Protein AF-A0A8J3T6K2-F1 (afdb_monomer_lite)

pLDDT: mean 80.46, std 13.15, range [42.28, 91.75]

InterPro domains:
  IPR002160 Proteinase inhibitor I3, Kunitz legume [PS00283] (24-40)
  IPR028974 TSP type-3 repeat [SSF103647] (9-64)

Radius of gyration: 14.61 Å; chains: 1; bounding box: 31×34×40 Å

Sequence (71 aa):
MSGGFTVTTDYYDTDNDGVTDAQLIDADGDHVADEERYDVNGDGVTDVVYLDLNGDGVSDYTEYAGPFPTA

Organism: NCBI:txid1367882

Structure (mmCIF, N/CA/C/O backbone):
data_AF-A0A8J3T6K2-F1
#
_entry.id   AF-A0A8J3T6K2-F1
#
loop_
_atom_site.group_PDB
_atom_site.id
_atom_site.type_symbol
_atom_site.label_atom_id
_atom_site.label_alt_id
_atom_site.label_comp_id
_atom_site.label_asym_id
_atom_site.label_entity_id
_atom_site.label_seq_id
_atom_site.pdbx_PDB_ins_code
_atom_site.Cartn_x
_atom_site.Cartn_y
_atom_site.Cartn_z
_atom_site.occupancy
_atom_site.B_iso_or_equiv
_atom_site.auth_seq_id
_atom_site.auth_comp_id
_atom_site.auth_asym_id
_atom_site.auth_atom_id
_atom_site.pdbx_PDB_model_num
ATOM 1 N N . MET A 1 1 ? 15.123 -26.785 4.209 1.00 42.28 1 MET A N 1
ATOM 2 C CA . MET A 1 1 ? 15.151 -25.338 4.492 1.00 42.28 1 MET A CA 1
ATOM 3 C C . MET A 1 1 ? 13.856 -24.791 3.923 1.00 42.28 1 MET A C 1
ATOM 5 O O . MET A 1 1 ? 13.727 -24.757 2.712 1.00 42.28 1 MET A O 1
ATOM 9 N N . SER A 1 2 ? 12.848 -24.576 4.770 1.00 48.47 2 SER A N 1
ATOM 10 C CA . SER A 1 2 ? 11.523 -24.107 4.347 1.00 48.47 2 SER A CA 1
ATOM 11 C C . SER A 1 2 ? 11.542 -22.586 4.434 1.00 48.47 2 SER A C 1
ATOM 13 O O . SER A 1 2 ? 11.270 -22.049 5.502 1.00 48.47 2 SER A O 1
ATOM 15 N N . GLY A 1 3 ? 11.975 -21.909 3.369 1.00 53.38 3 GLY A N 1
ATOM 16 C CA . GLY A 1 3 ? 11.749 -20.470 3.233 1.00 53.38 3 GLY A CA 1
ATOM 17 C C . GLY A 1 3 ? 10.254 -20.287 3.029 1.00 53.38 3 GLY A C 1
ATOM 18 O O . GLY A 1 3 ? 9.741 -20.620 1.965 1.00 53.38 3 GL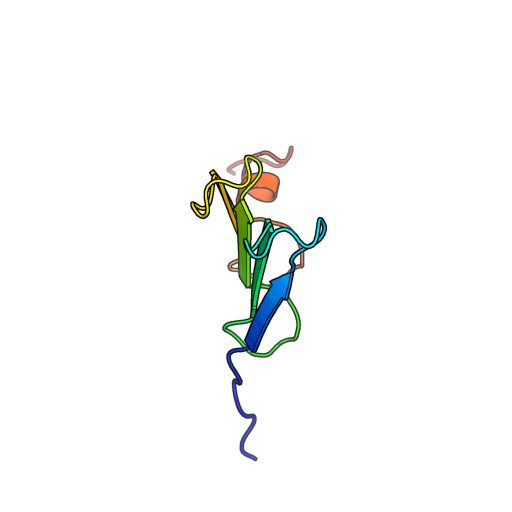Y A O 1
ATOM 19 N N . GLY A 1 4 ? 9.540 -19.948 4.098 1.00 58.03 4 GLY A N 1
ATOM 20 C CA . GLY A 1 4 ? 8.102 -19.743 4.044 1.00 58.03 4 GLY A CA 1
ATOM 21 C C . GLY A 1 4 ? 7.823 -18.425 3.347 1.00 58.03 4 GLY A C 1
ATOM 22 O O . GLY A 1 4 ? 7.940 -17.389 3.985 1.00 58.03 4 GLY A O 1
ATOM 23 N N . PHE A 1 5 ? 7.462 -18.498 2.067 1.00 66.94 5 PHE A N 1
ATOM 24 C CA . PHE A 1 5 ? 6.697 -17.468 1.371 1.00 66.94 5 PHE A CA 1
ATOM 25 C C . PHE A 1 5 ? 5.468 -17.175 2.232 1.00 66.94 5 PHE A C 1
ATOM 27 O O . PHE A 1 5 ? 4.557 -18.004 2.335 1.00 66.94 5 PHE A O 1
ATOM 34 N N . THR A 1 6 ? 5.531 -16.090 2.991 1.00 77.62 6 THR A N 1
ATOM 35 C CA . THR A 1 6 ? 4.462 -15.698 3.898 1.00 77.62 6 THR A CA 1
ATOM 36 C C . THR A 1 6 ? 3.823 -14.500 3.254 1.00 77.62 6 THR A C 1
ATOM 38 O O . THR A 1 6 ? 4.387 -13.421 3.332 1.00 77.62 6 THR A O 1
ATOM 41 N N . VAL A 1 7 ? 2.663 -14.710 2.634 1.00 84.75 7 VAL A N 1
ATOM 42 C CA . VAL A 1 7 ? 1.850 -13.589 2.174 1.00 84.75 7 VAL A CA 1
ATOM 43 C C . VAL A 1 7 ? 1.482 -12.774 3.409 1.00 84.75 7 VAL A C 1
ATOM 45 O O . VAL A 1 7 ? 0.819 -13.307 4.311 1.00 84.75 7 VAL A O 1
ATOM 48 N N . THR A 1 8 ? 1.918 -11.523 3.476 1.00 86.81 8 THR A N 1
ATOM 49 C CA . THR A 1 8 ? 1.479 -10.586 4.508 1.00 86.81 8 THR A CA 1
ATOM 50 C C . THR A 1 8 ? 0.502 -9.584 3.910 1.00 86.81 8 THR A C 1
ATOM 52 O O . THR A 1 8 ? 0.429 -9.349 2.703 1.00 86.81 8 THR A O 1
ATOM 55 N N . THR A 1 9 ? -0.367 -9.062 4.765 1.00 90.69 9 THR A N 1
ATOM 56 C CA . THR A 1 9 ? -1.285 -7.998 4.382 1.00 90.69 9 THR A CA 1
ATOM 57 C C . THR A 1 9 ? -1.423 -7.057 5.557 1.00 90.69 9 THR A C 1
ATOM 59 O O . THR A 1 9 ? -1.954 -7.446 6.601 1.00 90.69 9 THR A O 1
ATOM 62 N N . ASP A 1 10 ? -0.950 -5.836 5.370 1.00 89.69 10 ASP A N 1
ATOM 63 C CA . ASP A 1 10 ? -1.012 -4.772 6.355 1.00 89.69 10 ASP A CA 1
ATOM 64 C C . ASP A 1 10 ? -2.134 -3.802 5.990 1.00 89.69 10 ASP A C 1
ATOM 66 O O . ASP A 1 10 ? -2.324 -3.449 4.828 1.00 89.69 10 ASP A O 1
ATOM 70 N N . TYR A 1 11 ? -2.902 -3.400 7.000 1.00 90.19 11 TYR A N 1
ATOM 71 C CA . TYR A 1 11 ? -4.025 -2.478 6.868 1.00 90.19 11 TYR A CA 1
ATOM 72 C C . TYR A 1 11 ? -3.725 -1.236 7.693 1.00 90.19 11 TYR A C 1
ATOM 74 O O . TYR A 1 11 ? -3.374 -1.335 8.873 1.00 90.19 11 TYR A O 1
ATOM 82 N N . TYR A 1 12 ? -3.901 -0.078 7.078 1.00 89.44 12 TYR A N 1
ATOM 83 C CA . TYR A 1 12 ? -3.703 1.218 7.693 1.00 89.44 12 TYR A CA 1
ATOM 84 C C . TYR A 1 12 ? -5.012 1.989 7.652 1.00 89.44 12 TYR A C 1
ATOM 86 O O . TYR A 1 12 ? -5.605 2.187 6.597 1.00 89.44 12 TYR A O 1
ATOM 94 N N . ASP A 1 13 ? -5.427 2.407 8.835 1.00 88.25 13 ASP A N 1
ATOM 95 C CA . ASP A 1 13 ? -6.524 3.329 9.087 1.00 88.25 13 ASP A CA 1
ATOM 96 C C . ASP A 1 13 ? -5.871 4.541 9.766 1.00 88.25 13 ASP A C 1
ATOM 98 O O . ASP A 1 13 ? -5.432 4.474 10.922 1.00 88.25 13 ASP A O 1
ATOM 102 N N . THR A 1 14 ? -5.634 5.580 8.972 1.00 86.00 14 THR A N 1
ATOM 103 C CA . THR A 1 14 ? -4.843 6.758 9.336 1.00 86.00 14 THR A CA 1
ATOM 104 C C . THR A 1 14 ? -5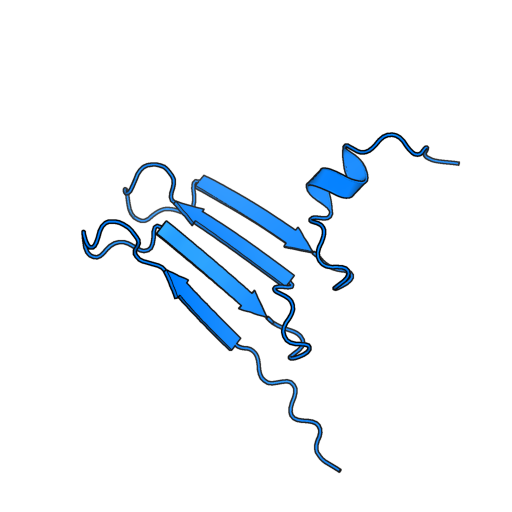.673 7.832 10.017 1.00 86.00 14 THR A C 1
ATOM 106 O O . THR A 1 14 ? -5.115 8.606 10.803 1.00 86.00 14 THR A O 1
ATOM 109 N N . ASP A 1 15 ? -6.980 7.875 9.761 1.00 86.44 15 ASP A N 1
ATOM 110 C CA . ASP A 1 15 ? -7.898 8.832 10.375 1.00 86.44 15 ASP A CA 1
ATOM 111 C C . ASP A 1 15 ? -8.769 8.233 11.500 1.00 86.44 15 ASP A C 1
ATOM 113 O O . ASP A 1 15 ? -9.404 8.977 12.257 1.00 86.44 15 ASP A O 1
ATOM 117 N N . ASN A 1 16 ? -8.678 6.916 11.706 1.00 86.06 16 ASN A N 1
ATOM 118 C CA . ASN A 1 16 ? -9.374 6.143 12.726 1.00 86.06 16 ASN A CA 1
ATOM 119 C C . ASN A 1 16 ? -10.901 6.189 12.612 1.00 86.06 16 ASN A C 1
ATOM 121 O O . ASN A 1 16 ? -11.602 6.132 13.634 1.00 86.06 16 ASN A O 1
ATOM 125 N N . ASP A 1 17 ? -11.423 6.270 11.391 1.00 84.94 17 ASP A N 1
ATOM 126 C CA . ASP A 1 17 ? -12.858 6.228 11.126 1.00 84.94 17 ASP A CA 1
ATOM 127 C C . ASP A 1 17 ? -13.429 4.791 11.050 1.00 84.94 17 ASP A C 1
ATOM 129 O O . ASP A 1 17 ? -14.649 4.593 11.128 1.00 84.94 17 ASP A O 1
ATOM 133 N N . GLY A 1 18 ? -12.551 3.780 11.025 1.00 85.12 18 GLY A N 1
ATOM 134 C CA . GLY A 1 18 ? -12.897 2.362 10.940 1.00 85.12 18 GLY A CA 1
ATOM 135 C C . GLY A 1 18 ? -12.958 1.807 9.513 1.00 85.12 18 GLY A C 1
ATOM 136 O O . GLY A 1 18 ? -13.312 0.633 9.343 1.00 85.12 18 GLY A O 1
ATOM 137 N N . VAL A 1 19 ? -12.614 2.616 8.516 1.00 86.12 19 VAL A N 1
ATOM 138 C CA . VAL A 1 19 ? -12.365 2.252 7.123 1.00 86.12 19 VAL A CA 1
ATOM 139 C C . VAL A 1 19 ? -10.853 2.123 6.904 1.00 86.12 19 VAL A C 1
ATOM 141 O O . VAL A 1 19 ? -10.034 2.667 7.634 1.00 86.12 19 VAL A O 1
ATOM 144 N N . THR A 1 20 ? -10.448 1.276 5.959 1.00 88.19 20 THR A N 1
ATOM 145 C CA . THR A 1 20 ? -9.028 1.118 5.621 1.00 88.19 20 THR A CA 1
ATOM 146 C C . THR A 1 20 ? -8.644 2.138 4.561 1.00 88.19 20 THR A C 1
ATOM 148 O O . THR A 1 20 ? -9.050 1.983 3.414 1.00 88.19 20 THR A O 1
ATOM 151 N N . ASP A 1 21 ? -7.793 3.092 4.925 1.00 88.62 21 ASP A N 1
ATOM 152 C CA . ASP A 1 21 ? -7.215 4.068 3.997 1.00 88.62 21 ASP A CA 1
ATOM 153 C C . ASP A 1 21 ? -6.172 3.444 3.073 1.00 88.62 21 ASP A C 1
ATOM 155 O O . ASP A 1 21 ? -6.064 3.818 1.907 1.00 88.62 21 ASP A O 1
ATOM 159 N N . ALA A 1 22 ? -5.367 2.509 3.591 1.00 90.12 22 ALA A N 1
ATOM 160 C CA . ALA A 1 22 ? -4.341 1.840 2.802 1.00 90.12 22 ALA A CA 1
ATOM 161 C C . ALA A 1 22 ? -4.183 0.358 3.148 1.00 90.12 22 ALA A C 1
ATOM 163 O O . ALA A 1 22 ? -4.210 -0.038 4.313 1.00 90.12 22 ALA A O 1
ATOM 164 N N . GLN A 1 23 ? -3.963 -0.463 2.128 1.00 91.75 23 GLN A N 1
ATOM 165 C CA . GLN A 1 23 ? -3.656 -1.881 2.258 1.00 91.75 23 GLN A CA 1
ATOM 166 C C . GLN A 1 23 ? -2.368 -2.184 1.494 1.00 91.75 23 GLN A C 1
ATOM 168 O O . GLN A 1 23 ? -2.282 -1.877 0.310 1.00 91.75 23 GLN A O 1
ATOM 173 N N . LEU A 1 24 ? -1.398 -2.809 2.159 1.00 90.69 24 LEU A N 1
ATOM 174 C CA . LEU A 1 24 ? -0.139 -3.257 1.565 1.00 90.69 24 LEU A CA 1
ATOM 175 C C . LEU A 1 24 ? -0.112 -4.781 1.581 1.00 90.69 24 LEU A C 1
ATOM 177 O O . LEU A 1 24 ? -0.363 -5.393 2.619 1.00 90.69 24 LEU A O 1
ATOM 181 N N . ILE A 1 25 ? 0.154 -5.389 0.433 1.00 90.06 25 ILE A N 1
ATOM 182 C CA . ILE A 1 25 ? 0.202 -6.835 0.249 1.00 90.06 25 ILE A CA 1
ATOM 183 C C . ILE A 1 25 ? 1.608 -7.179 -0.223 1.00 90.06 25 ILE A C 1
ATOM 185 O O . ILE A 1 25 ? 1.994 -6.809 -1.324 1.00 90.06 25 ILE A O 1
ATOM 189 N N . ASP A 1 26 ? 2.340 -7.903 0.612 1.00 88.62 26 ASP A N 1
ATOM 190 C CA . ASP A 1 26 ? 3.572 -8.590 0.233 1.00 88.62 26 ASP A CA 1
ATOM 191 C C . ASP A 1 26 ? 3.158 -10.033 -0.051 1.00 88.62 26 ASP A C 1
ATOM 193 O O . ASP A 1 26 ? 2.846 -10.813 0.858 1.00 88.62 26 ASP A O 1
ATOM 197 N N . ALA A 1 27 ? 2.988 -10.343 -1.331 1.00 86.06 27 ALA A N 1
ATOM 198 C CA . ALA A 1 27 ? 2.653 -11.677 -1.765 1.00 86.06 27 ALA A CA 1
ATOM 199 C C . ALA A 1 27 ? 3.885 -12.567 -1.670 1.00 86.06 27 ALA A C 1
ATOM 201 O O . ALA A 1 27 ? 3.718 -13.716 -1.265 1.00 86.06 27 ALA A O 1
ATOM 202 N N . ASP A 1 28 ? 5.080 -12.075 -2.009 1.00 85.56 28 ASP A N 1
ATOM 203 C CA . ASP A 1 28 ? 6.257 -12.921 -2.172 1.00 85.56 28 ASP A CA 1
ATOM 204 C C . ASP A 1 28 ? 7.116 -13.210 -0.925 1.00 85.56 28 ASP A C 1
ATOM 206 O O . ASP A 1 28 ? 7.901 -14.173 -0.879 1.00 85.56 28 ASP A O 1
ATOM 210 N N . GLY A 1 29 ? 6.817 -12.499 0.154 1.00 84.69 29 GLY A N 1
ATOM 211 C CA . GLY A 1 29 ? 7.446 -12.595 1.459 1.00 84.69 29 GLY A CA 1
ATOM 212 C C . GLY A 1 29 ? 8.842 -11.979 1.504 1.00 84.69 29 GLY A C 1
ATOM 213 O O . GLY A 1 29 ? 9.648 -12.391 2.354 1.00 84.69 29 GLY A O 1
ATOM 214 N N . ASP A 1 30 ? 9.172 -11.066 0.591 1.00 84.62 30 ASP A N 1
ATOM 215 C CA . ASP A 1 30 ? 10.460 -10.378 0.551 1.00 84.62 30 ASP A CA 1
ATOM 216 C C . ASP A 1 30 ? 10.509 -9.095 1.406 1.00 84.62 30 ASP A C 1
ATOM 218 O O . ASP A 1 30 ? 11.598 -8.557 1.636 1.00 84.62 30 ASP A O 1
ATOM 222 N N . HIS A 1 31 ? 9.388 -8.730 2.040 1.00 83.06 31 HIS A N 1
ATOM 223 C CA . HIS A 1 31 ? 9.160 -7.507 2.820 1.00 83.06 31 HIS A CA 1
ATOM 224 C C . HIS A 1 31 ? 9.047 -6.221 1.982 1.00 83.06 31 HIS A C 1
ATOM 226 O O . HIS A 1 31 ? 9.157 -5.122 2.541 1.00 83.06 31 HIS A O 1
ATOM 232 N N . VAL A 1 32 ? 8.818 -6.341 0.678 1.00 84.25 32 VAL A N 1
ATOM 233 C CA . VAL A 1 32 ? 8.382 -5.286 -0.238 1.00 84.25 32 VAL A CA 1
ATOM 234 C C . VAL A 1 32 ? 6.918 -5.554 -0.596 1.00 84.25 32 VAL A C 1
ATOM 236 O O . VAL A 1 32 ? 6.471 -6.692 -0.672 1.00 84.25 32 VAL A O 1
ATOM 239 N N . ALA A 1 33 ? 6.119 -4.497 -0.723 1.00 86.94 33 ALA A N 1
ATOM 240 C CA . ALA A 1 33 ? 4.718 -4.658 -1.087 1.00 86.94 33 ALA A CA 1
ATOM 241 C C . ALA A 1 33 ? 4.593 -4.830 -2.607 1.00 86.94 33 ALA A C 1
ATOM 243 O O . ALA A 1 33 ? 4.866 -3.892 -3.349 1.00 86.94 33 ALA A O 1
ATOM 244 N N . ASP A 1 34 ? 4.114 -5.991 -3.049 1.00 88.75 34 ASP A N 1
ATOM 245 C CA . ASP A 1 34 ? 3.762 -6.255 -4.449 1.00 88.75 34 ASP A CA 1
ATOM 246 C C . ASP A 1 34 ? 2.521 -5.459 -4.893 1.00 88.75 34 ASP A C 1
ATOM 248 O O . ASP A 1 34 ? 2.345 -5.131 -6.069 1.00 88.75 34 ASP A O 1
ATOM 252 N N . GLU A 1 35 ? 1.607 -5.185 -3.957 1.00 90.38 35 GLU A N 1
ATOM 253 C CA . GLU A 1 35 ? 0.369 -4.455 -4.221 1.00 90.38 35 GLU A CA 1
ATOM 254 C C . GLU A 1 35 ? 0.035 -3.487 -3.079 1.00 90.38 35 GLU A C 1
ATOM 256 O O . GLU A 1 35 ? -0.097 -3.877 -1.918 1.00 90.38 35 GLU A O 1
ATOM 261 N N . GLU A 1 36 ? -0.181 -2.221 -3.430 1.00 91.12 36 GLU A N 1
ATOM 262 C CA . GLU A 1 36 ? -0.654 -1.181 -2.519 1.00 91.12 36 GLU A CA 1
ATOM 263 C C . GLU A 1 36 ? -2.017 -0.673 -2.987 1.00 91.12 36 GLU A C 1
ATOM 265 O O . GLU A 1 36 ? -2.196 -0.278 -4.140 1.00 91.12 36 GLU A O 1
ATOM 270 N N . ARG A 1 37 ? -2.998 -0.646 -2.093 1.00 91.62 37 ARG A N 1
ATOM 271 C CA . ARG A 1 37 ? -4.343 -0.129 -2.357 1.00 91.62 37 ARG A CA 1
ATOM 272 C C . ARG A 1 37 ? -4.617 1.054 -1.459 1.00 91.62 37 ARG A C 1
ATOM 274 O O . ARG A 1 37 ? -4.308 0.985 -0.277 1.00 91.62 37 ARG A O 1
ATOM 281 N N . TYR A 1 38 ? -5.257 2.081 -2.002 1.00 90.12 38 TYR A N 1
ATOM 282 C CA . TYR A 1 38 ? -5.641 3.276 -1.264 1.00 90.12 38 TYR A CA 1
ATOM 283 C C . TYR A 1 38 ? -7.121 3.592 -1.465 1.00 90.12 38 TYR A C 1
ATOM 285 O O . TYR A 1 38 ? -7.585 3.660 -2.605 1.00 90.12 38 TYR A O 1
ATOM 293 N N . ASP A 1 39 ? -7.838 3.799 -0.367 1.00 88.75 39 ASP A N 1
ATOM 294 C CA . ASP A 1 39 ? -9.137 4.470 -0.331 1.00 88.75 39 ASP A CA 1
ATOM 295 C C . ASP A 1 39 ? -8.876 5.933 0.039 1.00 88.75 39 ASP A C 1
ATOM 297 O O . ASP A 1 39 ? -8.463 6.254 1.148 1.00 88.75 39 ASP A O 1
ATOM 301 N N . VAL A 1 40 ? -9.003 6.826 -0.937 1.00 87.31 40 VAL A N 1
ATOM 302 C CA . VAL A 1 40 ? -8.661 8.245 -0.770 1.00 87.31 40 VAL A CA 1
ATOM 303 C C . VAL A 1 40 ? -9.872 9.033 -0.276 1.00 87.31 40 VAL A C 1
ATOM 305 O O . VAL A 1 40 ? -9.729 10.149 0.232 1.00 87.31 40 VAL A O 1
ATOM 308 N N . ASN A 1 41 ? -11.069 8.488 -0.475 1.00 88.25 41 ASN A N 1
ATOM 3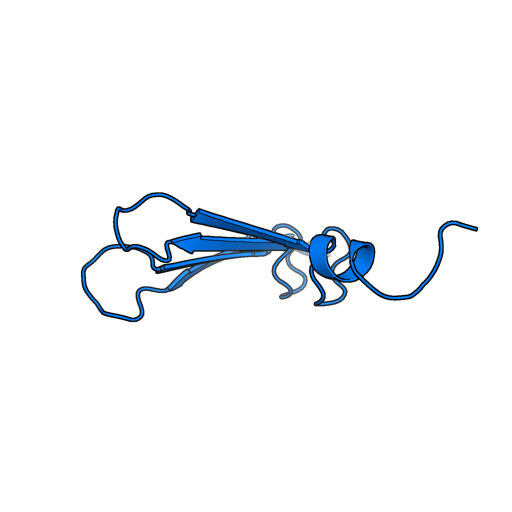09 C CA . ASN A 1 41 ? -12.322 9.173 -0.222 1.00 88.25 41 ASN A CA 1
ATOM 310 C C . ASN A 1 41 ? -13.046 8.668 1.048 1.00 88.25 41 ASN A C 1
ATOM 312 O O . ASN A 1 41 ? -13.973 9.347 1.502 1.00 88.25 41 ASN A O 1
ATOM 316 N N . GLY A 1 42 ? -12.588 7.554 1.630 1.00 86.25 42 GLY A N 1
ATOM 317 C CA . GLY A 1 42 ? -13.070 6.975 2.885 1.00 86.25 42 GLY A CA 1
ATOM 318 C C . GLY A 1 42 ? -14.432 6.285 2.760 1.00 86.25 42 GLY A C 1
ATOM 319 O O . GLY A 1 42 ? -15.193 6.231 3.728 1.00 86.25 42 GLY A O 1
ATOM 320 N N . ASP A 1 43 ? -14.815 5.816 1.569 1.00 87.00 43 ASP A N 1
ATOM 321 C CA . ASP A 1 43 ? -16.102 5.142 1.343 1.00 87.00 43 ASP A CA 1
ATOM 322 C C . ASP A 1 43 ? -16.047 3.614 1.516 1.00 87.00 43 ASP A C 1
ATOM 324 O O . ASP A 1 43 ? -17.078 2.933 1.425 1.00 87.00 43 ASP A O 1
ATOM 328 N N . GLY A 1 44 ? -14.867 3.075 1.818 1.00 84.56 44 GLY A N 1
ATOM 329 C CA . GLY A 1 44 ? -14.585 1.653 1.959 1.00 84.56 44 GLY A CA 1
ATOM 330 C C . GLY A 1 44 ? -14.287 0.948 0.642 1.00 84.56 44 GLY A C 1
ATOM 331 O O . GLY A 1 44 ? -14.223 -0.287 0.620 1.00 84.56 44 GLY A O 1
ATOM 332 N N . VAL A 1 45 ? -14.124 1.692 -0.452 1.00 86.81 45 VAL A N 1
ATOM 333 C CA . VAL A 1 45 ? -13.760 1.179 -1.768 1.00 86.81 45 VAL A CA 1
ATOM 334 C C . VAL A 1 45 ? -12.386 1.706 -2.154 1.00 86.81 45 VAL A C 1
ATOM 336 O O . VAL A 1 45 ? -12.084 2.886 -2.077 1.00 86.81 45 VAL A O 1
ATOM 339 N N . THR A 1 46 ? -11.534 0.807 -2.636 1.00 88.06 46 THR A N 1
ATOM 340 C CA . THR A 1 46 ? -10.230 1.196 -3.166 1.00 88.06 46 THR A CA 1
ATOM 341 C C . THR A 1 46 ? -10.380 2.115 -4.381 1.00 88.06 46 THR A C 1
ATOM 343 O O . THR A 1 46 ? -10.924 1.707 -5.411 1.00 88.06 46 THR A O 1
ATOM 346 N N . ASP A 1 47 ? -9.817 3.316 -4.279 1.00 88.75 47 ASP A N 1
ATOM 347 C CA . ASP A 1 47 ? -9.735 4.306 -5.352 1.00 88.75 47 ASP A CA 1
ATOM 348 C C . ASP A 1 47 ? -8.517 4.077 -6.252 1.00 88.75 47 ASP A C 1
ATOM 350 O O . ASP A 1 47 ? -8.587 4.238 -7.474 1.00 88.75 47 ASP A O 1
ATOM 354 N N . VAL A 1 48 ? -7.377 3.725 -5.649 1.00 88.88 48 VAL A N 1
ATOM 355 C CA . VAL A 1 48 ? -6.084 3.629 -6.336 1.00 88.88 48 VAL A CA 1
ATOM 356 C C . VAL A 1 48 ? -5.397 2.319 -5.984 1.00 88.88 48 VAL A C 1
ATOM 358 O O . VAL A 1 48 ? -5.382 1.915 -4.826 1.00 88.88 48 VAL A O 1
ATOM 361 N N . VAL A 1 49 ? -4.803 1.676 -6.989 1.00 89.31 49 VAL A N 1
ATOM 362 C CA . VAL A 1 49 ? -3.962 0.487 -6.824 1.00 89.31 49 VAL A CA 1
ATOM 363 C C . VAL A 1 49 ? -2.608 0.750 -7.471 1.00 89.31 49 VAL A C 1
ATOM 365 O O . VAL A 1 49 ? -2.554 1.126 -8.645 1.00 89.31 49 VAL A O 1
ATOM 368 N N . TYR A 1 50 ? -1.535 0.534 -6.721 1.00 88.56 50 TYR A N 1
ATOM 369 C CA . TYR A 1 50 ? -0.168 0.456 -7.219 1.00 88.56 50 TYR A CA 1
ATOM 370 C C . TYR A 1 50 ? 0.291 -0.999 -7.182 1.00 88.56 50 TYR A C 1
ATOM 372 O O . TYR A 1 50 ? -0.037 -1.735 -6.256 1.00 88.56 50 TYR A O 1
ATOM 380 N N . LEU A 1 51 ? 1.015 -1.407 -8.219 1.00 87.94 51 LEU A N 1
ATOM 381 C CA . LEU A 1 51 ? 1.596 -2.739 -8.342 1.00 87.94 51 LEU A CA 1
ATOM 382 C C . LEU A 1 51 ? 3.101 -2.580 -8.511 1.00 87.94 51 LEU A C 1
ATOM 384 O O . LEU A 1 51 ? 3.511 -1.714 -9.285 1.00 87.94 51 LEU A O 1
ATOM 388 N N . ASP A 1 52 ? 3.868 -3.395 -7.806 1.00 84.56 52 ASP A N 1
ATOM 389 C CA . ASP A 1 52 ? 5.306 -3.583 -7.975 1.00 84.56 52 ASP A CA 1
ATOM 390 C C . ASP A 1 52 ? 5.538 -5.077 -8.226 1.00 84.56 52 ASP A C 1
ATOM 392 O O . ASP A 1 52 ? 5.760 -5.865 -7.316 1.00 84.56 52 ASP A O 1
ATOM 396 N N . LEU A 1 53 ? 5.394 -5.501 -9.481 1.00 82.06 53 LEU A N 1
ATOM 397 C CA . LEU A 1 53 ? 5.489 -6.913 -9.860 1.00 82.06 53 LEU A CA 1
ATOM 398 C C . LEU A 1 53 ? 6.925 -7.450 -9.845 1.00 82.06 53 LEU A C 1
ATOM 400 O O . LEU A 1 53 ? 7.130 -8.643 -10.103 1.00 82.06 53 LE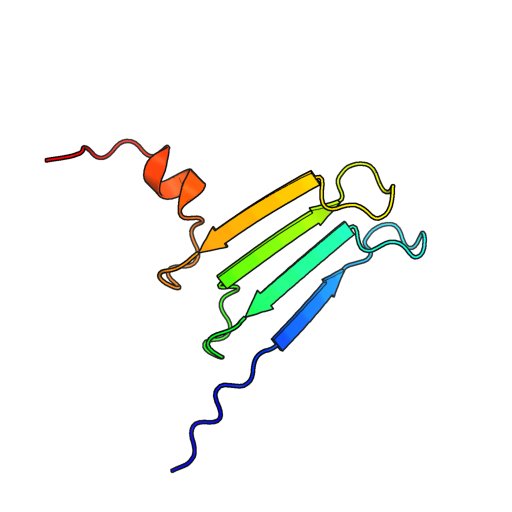U A O 1
ATOM 404 N N . ASN A 1 54 ? 7.916 -6.575 -9.670 1.00 83.06 54 ASN A N 1
ATOM 405 C CA . ASN A 1 54 ? 9.328 -6.921 -9.756 1.00 83.06 54 ASN A CA 1
ATOM 406 C C . ASN A 1 54 ? 10.065 -6.804 -8.405 1.00 83.06 54 ASN A C 1
ATOM 408 O O . ASN A 1 54 ? 11.201 -7.287 -8.318 1.00 83.06 54 ASN A O 1
ATOM 412 N N . GLY A 1 55 ? 9.405 -6.251 -7.380 1.00 81.88 55 GLY A N 1
ATOM 413 C CA . GLY A 1 55 ? 9.884 -6.145 -6.004 1.00 81.88 55 GLY A CA 1
ATOM 414 C C . GLY A 1 55 ? 11.020 -5.134 -5.832 1.00 81.88 55 GLY A C 1
ATOM 415 O O . GLY A 1 55 ? 11.862 -5.290 -4.942 1.00 81.88 55 GLY A O 1
ATOM 416 N N . ASP A 1 56 ? 11.135 -4.131 -6.709 1.00 81.38 56 ASP A N 1
ATOM 417 C CA . ASP A 1 56 ? 12.219 -3.142 -6.651 1.00 81.38 56 ASP A CA 1
ATOM 418 C C . ASP A 1 56 ? 11.903 -1.906 -5.790 1.00 81.38 56 ASP A C 1
ATOM 420 O O . ASP A 1 56 ? 12.782 -1.062 -5.553 1.00 81.38 56 ASP A O 1
ATOM 424 N N . GLY A 1 57 ? 10.684 -1.835 -5.252 1.00 79.69 57 GLY A N 1
ATOM 425 C CA . GLY A 1 57 ? 10.175 -0.754 -4.420 1.00 79.69 57 GLY A CA 1
ATOM 426 C C . GLY A 1 57 ? 9.628 0.432 -5.216 1.00 79.69 57 GLY A C 1
ATOM 427 O O . GLY A 1 57 ? 9.397 1.500 -4.633 1.00 79.69 57 GLY A O 1
ATOM 428 N N . VAL A 1 58 ? 9.447 0.295 -6.532 1.00 80.75 58 VAL A N 1
ATOM 429 C CA . VAL A 1 58 ? 8.833 1.293 -7.408 1.00 80.75 58 VAL A CA 1
ATOM 430 C C . VAL A 1 58 ? 7.624 0.677 -8.098 1.00 80.75 58 VAL A C 1
ATOM 432 O O . VAL A 1 58 ? 7.695 -0.373 -8.714 1.00 80.75 58 VAL A O 1
ATOM 435 N N . SER A 1 59 ? 6.487 1.376 -8.062 1.00 84.25 59 SER A N 1
ATOM 436 C CA . SER A 1 59 ? 5.317 0.887 -8.792 1.00 84.25 59 SER A CA 1
ATOM 437 C C . SER A 1 59 ? 5.558 0.846 -10.305 1.00 84.25 59 SER A C 1
ATOM 439 O O . SER A 1 59 ? 5.976 1.846 -10.901 1.00 84.25 59 SER A O 1
ATOM 441 N N . ASP A 1 60 ? 5.151 -0.246 -10.949 1.00 82.81 60 ASP A N 1
ATOM 442 C CA . ASP A 1 60 ? 5.229 -0.458 -12.399 1.00 82.81 60 ASP A CA 1
ATOM 443 C C . ASP A 1 60 ? 4.526 0.668 -13.175 1.00 82.81 60 ASP A C 1
ATOM 445 O O . ASP A 1 60 ? 4.931 1.049 -14.273 1.00 82.81 60 ASP A O 1
ATOM 449 N N . TYR A 1 61 ? 3.458 1.247 -12.609 1.00 78.06 61 TYR A N 1
ATOM 450 C CA . TYR A 1 61 ? 2.791 2.413 -13.197 1.00 78.06 61 TYR A CA 1
ATOM 451 C C . TYR A 1 61 ? 3.738 3.620 -13.292 1.00 78.06 61 TYR A C 1
ATOM 453 O O . TYR A 1 61 ? 3.746 4.329 -14.301 1.00 78.06 61 TYR A O 1
ATOM 461 N N . THR A 1 62 ? 4.552 3.843 -12.259 1.00 78.44 62 THR A N 1
ATOM 462 C CA . THR A 1 62 ? 5.567 4.902 -12.223 1.00 78.44 62 THR A CA 1
ATOM 463 C C . THR A 1 62 ? 6.754 4.566 -13.121 1.00 78.44 62 THR A C 1
ATOM 465 O O . THR A 1 62 ? 7.250 5.459 -13.808 1.00 78.44 62 THR A O 1
ATOM 468 N N . GLU A 1 63 ? 7.173 3.301 -13.185 1.00 74.94 63 GLU A N 1
ATOM 469 C CA . GLU A 1 63 ? 8.221 2.850 -14.107 1.00 74.94 63 GLU A CA 1
ATOM 470 C C . GLU A 1 63 ? 7.807 3.026 -15.573 1.00 74.94 63 GLU A C 1
ATOM 472 O O . GLU A 1 63 ? 8.565 3.573 -16.377 1.00 74.94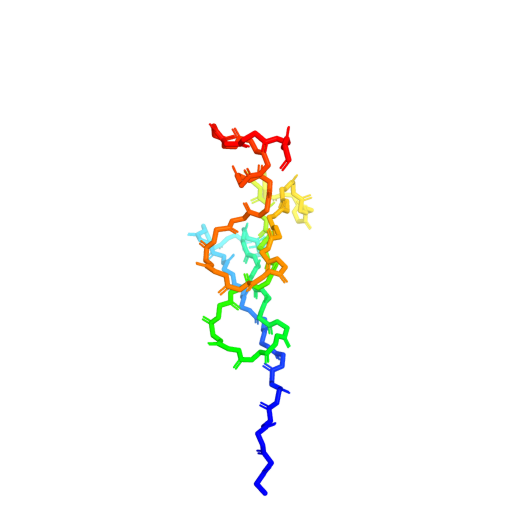 63 GLU A O 1
ATOM 477 N N . TYR A 1 64 ? 6.566 2.661 -15.909 1.00 69.94 64 TYR A N 1
ATOM 478 C CA . TYR A 1 64 ? 5.987 2.867 -17.236 1.00 69.94 64 TYR A CA 1
ATOM 479 C C . TYR A 1 64 ? 5.807 4.356 -17.574 1.00 69.94 64 TYR A C 1
ATOM 481 O O . TYR A 1 64 ? 5.948 4.758 -18.730 1.00 69.94 64 TYR A O 1
ATOM 489 N N . ALA A 1 65 ? 5.512 5.197 -16.576 1.00 69.06 65 ALA A N 1
ATOM 490 C CA . ALA A 1 65 ? 5.405 6.648 -16.734 1.00 69.06 65 ALA A CA 1
ATOM 491 C C . ALA A 1 65 ? 6.768 7.384 -16.688 1.00 69.06 65 ALA A C 1
ATOM 493 O O . ALA A 1 65 ? 6.814 8.604 -16.892 1.00 69.06 65 ALA A O 1
ATOM 494 N N . GLY A 1 66 ? 7.868 6.666 -16.430 1.00 54.81 66 GLY A N 1
ATOM 495 C CA . GLY A 1 66 ? 9.233 7.181 -16.320 1.00 54.81 66 GLY A CA 1
ATOM 496 C C . GLY A 1 66 ? 9.953 7.392 -17.667 1.00 54.81 66 GLY A C 1
ATOM 497 O O . GLY A 1 66 ? 9.554 6.860 -18.701 1.00 54.81 66 GLY A O 1
ATOM 498 N N . PRO A 1 67 ? 11.039 8.195 -17.702 1.00 53.00 67 PRO A N 1
ATOM 499 C CA . PRO A 1 67 ? 11.632 8.729 -18.932 1.00 53.00 67 PRO A CA 1
ATOM 500 C C . PRO A 1 67 ? 12.609 7.785 -19.660 1.00 53.00 67 PRO A C 1
ATOM 502 O O . PRO A 1 67 ? 13.536 8.279 -20.310 1.00 53.00 67 PRO A O 1
ATOM 505 N N . PHE A 1 68 ? 12.434 6.460 -19.610 1.00 56.16 68 PHE A N 1
ATOM 506 C CA . PHE A 1 68 ? 13.283 5.544 -20.383 1.00 56.16 68 PHE A CA 1
ATOM 507 C C . PHE A 1 68 ? 12.493 4.626 -21.324 1.00 56.16 68 P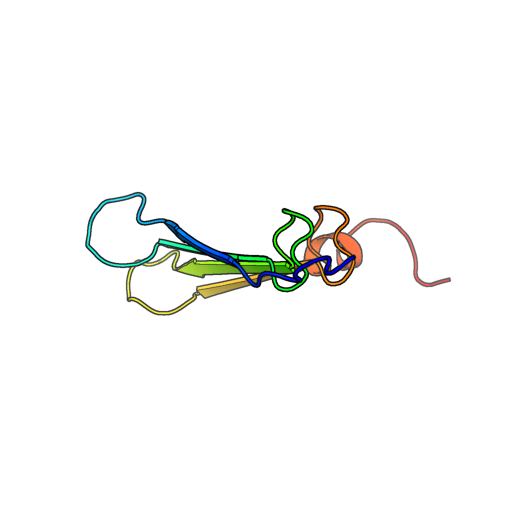HE A C 1
ATOM 509 O O . PHE A 1 68 ? 11.388 4.201 -21.011 1.00 56.16 68 PHE A O 1
ATOM 516 N N . PRO A 1 69 ? 13.019 4.425 -22.546 1.00 48.25 69 PRO A N 1
ATOM 517 C CA . PRO A 1 69 ? 12.226 4.227 -23.742 1.00 48.25 69 PRO A CA 1
ATOM 518 C C . PRO A 1 69 ? 11.969 2.748 -23.999 1.00 48.25 69 PRO A C 1
ATOM 520 O O . PRO A 1 69 ? 12.828 1.902 -23.767 1.00 48.25 69 PRO A O 1
ATOM 523 N N . THR A 1 70 ? 10.834 2.457 -24.624 1.00 49.22 70 THR A N 1
ATOM 524 C CA . THR A 1 70 ? 10.695 1.248 -25.430 1.00 49.22 70 THR A CA 1
ATOM 525 C C . THR A 1 70 ? 11.770 1.267 -26.526 1.00 49.22 70 THR A C 1
ATOM 527 O O . THR A 1 70 ? 11.637 2.005 -27.509 1.00 49.22 70 THR A O 1
ATOM 530 N N . ALA A 1 71 ? 12.839 0.493 -26.344 1.00 43.19 71 ALA A N 1
ATOM 531 C CA . ALA A 1 71 ? 13.788 0.095 -27.379 1.00 43.19 71 ALA A CA 1
ATOM 532 C C . ALA A 1 71 ? 14.255 -1.336 -27.106 1.00 43.19 71 ALA A C 1
ATOM 534 O O . ALA A 1 71 ? 14.698 -1.598 -25.967 1.00 43.19 71 ALA A O 1
#

Secondary structure (DSSP, 8-state):
-------EEEEE-SS-SSS-SEEEEESSSSSS-SEEEE-SSSSSS--EEEE-TT-SSS-HHHHHTSS----

Foldseek 3Di:
DCPDQDWDKDFDDPPPPPATQKIFIDRRNPPAGQKMFGDPPRPNDTPDMFGDPPRPNDGPVVVVVDDDDDD